Protein AF-A0A920HTF8-F1 (afdb_monomer_lite)

pLDDT: mean 94.7, std 3.74, range [65.81, 98.38]

Radius of gyration: 15.71 Å; chains: 1; bounding box: 40×33×41 Å

Structure (mmCIF, N/CA/C/O backbone):
data_AF-A0A920HTF8-F1
#
_entry.id   AF-A0A920HTF8-F1
#
loop_
_atom_site.group_PDB
_atom_site.id
_atom_site.type_symbol
_atom_site.label_atom_id
_atom_site.label_alt_id
_atom_site.label_comp_id
_atom_site.label_asym_id
_atom_site.label_entity_id
_atom_site.label_seq_id
_atom_site.pdbx_PDB_ins_code
_atom_site.Cartn_x
_atom_site.Cartn_y
_atom_site.Cartn_z
_atom_site.occupancy
_atom_site.B_iso_or_equiv
_atom_site.auth_seq_id
_atom_site.auth_comp_id
_atom_site.auth_asym_id
_atom_site.auth_atom_id
_atom_site.pdbx_PDB_model_num
ATOM 1 N N . MET A 1 1 ? 19.342 9.012 -0.419 1.00 84.19 1 MET A N 1
ATOM 2 C CA . MET A 1 1 ? 18.150 9.144 0.447 1.00 84.19 1 MET A CA 1
ATOM 3 C C . MET A 1 1 ? 17.014 8.313 -0.140 1.00 84.19 1 MET A C 1
ATOM 5 O O . MET A 1 1 ? 16.897 8.268 -1.363 1.00 84.19 1 MET A O 1
ATOM 9 N N . GLY A 1 2 ? 16.247 7.621 0.705 1.00 92.88 2 GLY A N 1
ATOM 10 C CA . GLY A 1 2 ? 15.040 6.885 0.325 1.00 92.88 2 GLY A CA 1
ATOM 11 C C . GLY A 1 2 ? 13.847 7.339 1.166 1.00 92.88 2 GLY A C 1
ATOM 12 O O . GLY A 1 2 ? 14.042 7.712 2.321 1.00 92.88 2 GLY A O 1
ATOM 13 N N . THR A 1 3 ? 12.643 7.325 0.600 1.00 95.06 3 THR A N 1
ATOM 14 C CA . THR A 1 3 ? 11.402 7.737 1.273 1.00 95.06 3 THR A CA 1
ATOM 15 C C . THR A 1 3 ? 10.233 6.827 0.912 1.00 95.06 3 THR A C 1
ATOM 17 O O . THR A 1 3 ? 10.250 6.156 -0.122 1.00 95.06 3 THR A O 1
ATOM 20 N N . TYR A 1 4 ? 9.208 6.838 1.766 1.00 94.81 4 TYR A N 1
ATOM 21 C CA . TYR A 1 4 ? 7.916 6.191 1.555 1.00 94.81 4 TYR A CA 1
ATOM 22 C C . TYR A 1 4 ? 6.810 7.205 1.865 1.00 94.81 4 TYR A C 1
ATOM 24 O O . TYR A 1 4 ? 6.883 7.887 2.888 1.00 94.81 4 TYR A O 1
ATOM 32 N N . ARG A 1 5 ? 5.797 7.330 0.998 1.00 95.44 5 ARG A N 1
ATOM 33 C CA . ARG A 1 5 ? 4.601 8.130 1.310 1.00 95.44 5 ARG A CA 1
ATOM 34 C C . ARG A 1 5 ? 3.647 7.287 2.150 1.00 95.44 5 ARG A C 1
ATOM 36 O O . ARG A 1 5 ? 3.258 6.213 1.706 1.00 95.44 5 ARG A O 1
ATOM 43 N N . LEU A 1 6 ? 3.260 7.791 3.315 1.00 97.06 6 LEU A N 1
ATOM 44 C CA . LEU A 1 6 ? 2.296 7.163 4.215 1.00 97.06 6 LEU A CA 1
ATOM 45 C C . LEU A 1 6 ? 1.157 8.150 4.468 1.00 97.06 6 LEU A C 1
ATOM 47 O O . LEU A 1 6 ? 1.424 9.311 4.776 1.00 97.06 6 LEU A O 1
ATOM 51 N N . LEU A 1 7 ? -0.086 7.705 4.307 1.00 97.69 7 LEU A N 1
ATOM 52 C CA . LEU A 1 7 ? -1.278 8.527 4.508 1.00 97.69 7 LEU A CA 1
ATOM 53 C C . LEU A 1 7 ? -2.256 7.799 5.443 1.00 97.69 7 LEU A C 1
ATOM 55 O O . LEU A 1 7 ? -2.942 6.872 5.011 1.00 97.69 7 LEU A O 1
ATOM 59 N N . PRO A 1 8 ? -2.303 8.170 6.732 1.00 97.94 8 PRO A N 1
ATOM 60 C CA . PRO A 1 8 ? -3.290 7.657 7.679 1.00 97.94 8 PRO A CA 1
ATOM 61 C C . PRO A 1 8 ? -4.727 7.993 7.269 1.00 97.94 8 PRO A C 1
ATOM 63 O O . PRO A 1 8 ? -4.991 9.098 6.801 1.00 97.94 8 PRO A O 1
ATOM 66 N N . GLN A 1 9 ? -5.675 7.091 7.540 1.00 97.31 9 GLN A N 1
ATOM 67 C CA . GLN A 1 9 ? -7.101 7.316 7.260 1.00 97.31 9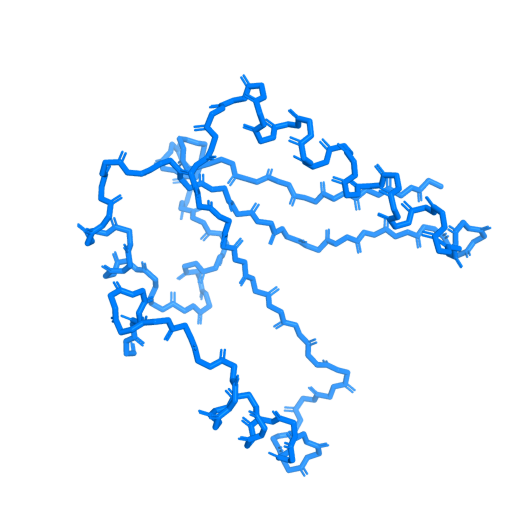 GLN A CA 1
ATOM 68 C C . GLN A 1 9 ? -7.645 8.617 7.859 1.00 97.31 9 GLN A C 1
ATOM 70 O O . GLN A 1 9 ? -8.310 9.378 7.173 1.00 97.31 9 GLN A O 1
ATOM 75 N N . ARG A 1 10 ? -7.305 8.907 9.120 1.00 96.06 10 ARG A N 1
ATOM 76 C CA . ARG A 1 10 ? -7.709 10.146 9.812 1.00 96.06 10 ARG A CA 1
ATOM 77 C C . ARG A 1 10 ? -7.302 11.418 9.054 1.00 96.06 10 ARG A C 1
ATOM 79 O O . ARG A 1 10 ? -8.039 12.402 9.042 1.00 96.06 10 ARG A O 1
ATOM 86 N N . ASP A 1 11 ? -6.136 11.383 8.412 1.00 97.12 11 ASP A N 1
ATOM 87 C CA . ASP A 1 11 ? -5.589 12.514 7.668 1.00 97.12 11 ASP A CA 1
ATOM 88 C C . ASP A 1 11 ? -6.222 12.573 6.272 1.00 97.12 11 ASP A C 1
ATOM 90 O O . ASP A 1 11 ? -6.527 13.657 5.780 1.00 97.12 11 ASP A O 1
ATOM 94 N N . ALA A 1 12 ? -6.481 11.417 5.655 1.00 96.56 12 ALA A N 1
ATOM 95 C CA . ALA A 1 12 ? -7.239 11.302 4.413 1.00 96.56 12 ALA A CA 1
ATOM 96 C C . ALA A 1 12 ? -8.666 11.869 4.559 1.00 96.56 12 ALA A C 1
ATOM 98 O O . ALA A 1 12 ? -9.068 12.725 3.773 1.00 96.56 12 ALA A O 1
ATOM 99 N N . GLU A 1 13 ? -9.401 11.456 5.595 1.00 94.56 13 GLU A N 1
ATOM 100 C CA . GLU A 1 13 ? -10.784 11.877 5.880 1.00 94.56 13 GLU A CA 1
ATOM 101 C C . GLU A 1 13 ? -10.902 13.369 6.204 1.00 94.56 13 GLU A C 1
ATOM 103 O O . GLU A 1 13 ? -11.890 14.004 5.847 1.00 94.56 13 GLU A O 1
ATOM 108 N N . SER A 1 14 ? -9.875 13.947 6.828 1.00 96.06 14 SER A N 1
ATOM 109 C CA . SER A 1 14 ? -9.813 15.390 7.094 1.00 96.06 14 SER A CA 1
ATOM 110 C C . SER A 1 14 ? -9.494 16.224 5.843 1.00 96.06 14 SER A C 1
ATOM 112 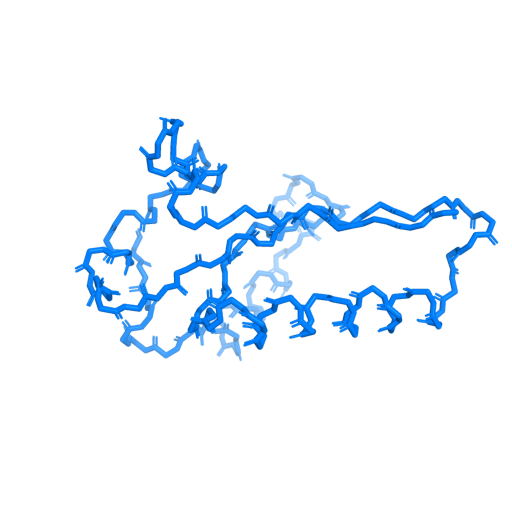O O . SER A 1 14 ? -9.505 17.452 5.906 1.00 96.06 14 SER A O 1
ATOM 114 N N . ASN A 1 15 ? -9.173 15.578 4.716 1.00 94.19 15 ASN A N 1
ATOM 115 C CA . ASN A 1 15 ? -8.793 16.219 3.460 1.00 94.19 15 ASN A CA 1
ATOM 116 C C . ASN A 1 15 ? -9.655 15.708 2.288 1.00 94.19 15 ASN A C 1
ATOM 118 O O . ASN A 1 15 ? -10.869 15.885 2.287 1.00 94.19 15 ASN A O 1
ATOM 122 N N . LYS A 1 16 ? -9.034 15.135 1.247 1.00 92.81 16 LYS A N 1
ATOM 123 C CA . LYS A 1 16 ? -9.698 14.708 0.000 1.00 92.81 16 LYS A CA 1
ATOM 124 C C . LYS A 1 16 ? -9.991 13.204 -0.056 1.00 92.81 16 LYS A C 1
ATOM 126 O O . LYS A 1 16 ? -10.406 12.712 -1.095 1.00 92.81 16 LYS A O 1
ATOM 131 N N . GLY A 1 17 ? -9.770 12.478 1.036 1.00 95.00 17 GLY A N 1
ATOM 132 C CA . GLY A 1 17 ? -9.740 11.019 1.046 1.00 95.00 17 GLY A CA 1
ATOM 133 C C . GLY A 1 17 ? -8.358 10.456 0.713 1.00 95.00 17 GLY A C 1
ATOM 134 O O . GLY A 1 17 ? -7.352 11.171 0.658 1.00 95.00 17 GLY A O 1
ATOM 135 N N . PHE A 1 18 ? -8.300 9.136 0.562 1.00 96.62 18 PHE A N 1
ATOM 136 C CA . PHE A 1 18 ? -7.106 8.432 0.112 1.00 96.62 18 PHE A CA 1
ATOM 137 C C . PHE A 1 18 ? -6.841 8.735 -1.360 1.00 96.62 18 PHE A C 1
ATOM 139 O O . PHE A 1 18 ? -7.777 8.819 -2.146 1.00 96.62 18 PHE A O 1
ATOM 146 N N . TYR A 1 19 ? -5.570 8.790 -1.766 1.00 94.50 19 TYR A N 1
ATOM 147 C CA . TYR A 1 19 ? -5.231 8.934 -3.187 1.00 94.50 19 TYR A CA 1
ATOM 148 C C . TYR A 1 19 ? -5.825 7.792 -4.024 1.00 94.50 19 TYR A C 1
ATOM 150 O O . TYR A 1 19 ? -6.287 8.004 -5.136 1.00 94.50 19 TYR A O 1
ATOM 158 N N . SER A 1 20 ? -5.867 6.577 -3.476 1.00 93.44 20 SER A N 1
ATOM 159 C CA . SER A 1 20 ? -6.429 5.414 -4.165 1.00 93.44 20 SER A CA 1
ATOM 160 C C . SER A 1 20 ? -7.934 5.547 -4.448 1.00 93.44 20 SER A C 1
ATOM 162 O O . SER A 1 20 ? -8.419 4.842 -5.325 1.00 93.44 20 SER A O 1
ATOM 164 N N . GLN A 1 21 ? -8.662 6.443 -3.759 1.00 93.88 21 GLN A N 1
ATOM 165 C CA . GLN A 1 21 ? -10.072 6.746 -4.061 1.00 93.88 21 GLN A CA 1
ATOM 166 C C . GLN A 1 21 ? -10.247 7.564 -5.341 1.00 93.88 21 GLN A C 1
ATOM 168 O O . GLN A 1 21 ? -11.325 7.528 -5.928 1.00 93.88 21 GLN A O 1
ATOM 173 N N . ASP A 1 22 ? -9.210 8.284 -5.775 1.00 92.56 22 ASP A N 1
ATOM 174 C CA . ASP A 1 22 ? -9.249 9.028 -7.036 1.00 92.56 22 ASP A CA 1
ATOM 175 C C . ASP A 1 22 ? -9.138 8.082 -8.247 1.00 92.56 22 ASP A C 1
ATOM 177 O O . ASP A 1 22 ? -9.582 8.421 -9.341 1.00 92.56 22 ASP A O 1
ATOM 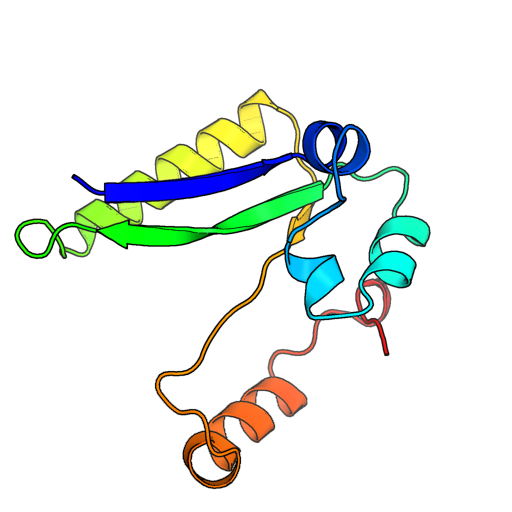181 N N . GLU A 1 23 ? -8.561 6.892 -8.048 1.00 91.38 23 GLU A N 1
ATOM 182 C CA . GLU A 1 23 ? -8.278 5.913 -9.107 1.00 91.38 23 GLU A CA 1
ATOM 183 C C . GLU A 1 23 ? -9.237 4.704 -9.070 1.00 91.38 23 GLU A C 1
ATOM 185 O O . GLU A 1 23 ? -9.516 4.101 -10.106 1.00 91.38 23 GLU A O 1
ATOM 190 N N . TYR A 1 24 ? -9.744 4.331 -7.886 1.00 92.12 24 TYR A N 1
ATOM 191 C CA . TYR A 1 24 ? -10.550 3.125 -7.667 1.00 92.12 24 TYR A CA 1
ATOM 192 C C . TYR A 1 24 ? -11.676 3.359 -6.651 1.00 92.12 24 TYR A C 1
ATOM 194 O O . TYR A 1 24 ? -11.506 4.089 -5.672 1.00 92.12 24 TYR A O 1
ATOM 202 N N . ASP A 1 25 ? -12.803 2.653 -6.801 1.00 93.25 25 ASP A N 1
ATOM 203 C CA . ASP A 1 25 ? -13.861 2.668 -5.784 1.00 93.25 25 ASP A CA 1
ATOM 204 C C . ASP A 1 25 ? -13.505 1.775 -4.583 1.00 93.25 25 ASP A C 1
ATOM 206 O O . ASP A 1 25 ? -13.880 0.607 -4.487 1.00 93.25 25 ASP A O 1
ATOM 210 N N . ILE A 1 26 ? -12.762 2.342 -3.631 1.00 93.44 26 ILE A N 1
ATOM 211 C CA . ILE A 1 26 ? -12.412 1.660 -2.376 1.00 93.44 26 ILE A CA 1
ATOM 212 C C . ILE A 1 26 ? -13.352 2.007 -1.216 1.00 93.44 26 ILE A C 1
ATOM 214 O O . ILE A 1 26 ? -13.144 1.544 -0.094 1.00 93.44 26 ILE A O 1
ATOM 218 N N . LYS A 1 27 ? -14.401 2.806 -1.441 1.00 93.69 27 LYS A N 1
ATOM 219 C CA . LYS A 1 27 ? -15.344 3.168 -0.374 1.00 93.69 27 LYS A CA 1
ATOM 220 C C . LYS A 1 27 ? -16.029 1.933 0.236 1.00 93.69 27 LYS A C 1
ATOM 222 O O . LYS A 1 27 ? -16.072 1.857 1.466 1.00 93.69 27 LYS A O 1
ATOM 227 N N . PRO A 1 28 ? -16.495 0.932 -0.543 1.00 94.94 28 PRO A N 1
ATOM 228 C CA . PRO A 1 28 ? -17.077 -0.283 0.024 1.00 94.94 28 PRO A CA 1
ATOM 229 C C . PRO A 1 28 ? -16.120 -1.044 0.952 1.00 94.94 28 PRO A C 1
ATOM 231 O O . PRO A 1 28 ? -16.568 -1.629 1.937 1.00 94.94 28 PRO A O 1
ATOM 234 N N . LEU A 1 29 ? -14.808 -1.009 0.675 1.00 95.19 29 LEU A N 1
ATOM 235 C CA . LEU A 1 29 ? -13.784 -1.644 1.512 1.00 95.19 29 LEU A CA 1
ATOM 236 C C . LEU A 1 29 ? -13.743 -0.999 2.899 1.00 95.19 29 LEU A C 1
ATOM 238 O O . LEU A 1 29 ? -13.786 -1.694 3.911 1.00 95.19 29 LEU A O 1
ATOM 242 N N . ILE A 1 30 ? -13.677 0.332 2.934 1.00 94.69 30 ILE A N 1
ATOM 243 C CA . ILE A 1 30 ? -13.577 1.112 4.172 1.00 94.69 30 ILE A CA 1
ATOM 244 C C . ILE A 1 30 ? -14.868 0.965 4.986 1.00 94.69 30 ILE A C 1
ATOM 246 O O . ILE A 1 30 ? -14.828 0.682 6.181 1.00 94.69 30 ILE A O 1
ATOM 250 N N . GLU A 1 31 ? -16.026 1.068 4.327 1.00 94.44 31 GLU A N 1
ATOM 251 C CA . GLU A 1 31 ? -17.338 0.960 4.974 1.00 94.44 31 GLU A CA 1
ATOM 252 C C . GLU A 1 31 ? -17.597 -0.423 5.589 1.00 94.44 31 GLU A C 1
ATOM 254 O O . GLU A 1 31 ? -18.266 -0.525 6.618 1.00 94.44 31 GLU A O 1
ATOM 259 N N . LYS A 1 32 ? -17.057 -1.490 4.990 1.00 95.25 32 LYS A N 1
ATOM 260 C CA . LYS A 1 32 ? -17.161 -2.858 5.518 1.00 95.25 32 LYS A CA 1
ATOM 261 C C . LYS A 1 32 ? -16.309 -3.078 6.773 1.00 95.25 32 LYS A C 1
ATOM 263 O O . LYS A 1 32 ? -16.616 -3.961 7.569 1.00 95.25 32 LYS A O 1
ATOM 268 N N . HIS A 1 33 ? -15.263 -2.273 6.961 1.00 96.38 33 HIS A N 1
ATOM 269 C CA . HIS A 1 33 ? -14.241 -2.450 7.997 1.00 96.38 33 HIS A CA 1
ATOM 270 C C . HIS A 1 33 ? -14.035 -1.182 8.844 1.00 96.38 33 HIS A C 1
ATOM 272 O O . HIS A 1 33 ? -12.912 -0.879 9.234 1.00 96.38 33 HIS A O 1
ATOM 278 N N . LYS A 1 34 ? -15.107 -0.446 9.170 1.00 95.31 34 LYS A N 1
ATOM 279 C CA . LYS A 1 34 ? -15.063 0.847 9.900 1.00 95.31 34 LYS A CA 1
ATOM 280 C C . LYS A 1 34 ? -14.322 0.827 11.235 1.00 95.31 34 LYS A C 1
ATOM 282 O O . LYS A 1 34 ? -13.840 1.853 11.696 1.00 95.31 34 LYS A O 1
ATOM 287 N N . GLN A 1 35 ? -14.272 -0.329 11.882 1.00 96.25 35 GLN A N 1
ATOM 288 C CA . GLN A 1 35 ? -13.574 -0.539 13.146 1.00 96.25 35 GLN A CA 1
ATOM 289 C C . GLN A 1 35 ? -12.052 -0.679 12.984 1.00 96.25 35 GLN A C 1
ATOM 291 O O . GLN A 1 35 ? -11.345 -0.751 13.986 1.00 96.25 35 GLN A O 1
ATOM 296 N N . ARG A 1 36 ? -11.549 -0.777 11.748 1.00 97.44 36 ARG A N 1
ATOM 297 C CA . ARG A 1 36 ? -10.129 -0.929 11.422 1.00 97.44 36 ARG A CA 1
ATOM 298 C C . ARG A 1 36 ? -9.516 0.416 11.064 1.00 97.44 36 ARG A C 1
ATOM 300 O O . ARG A 1 36 ? -10.133 1.222 10.377 1.00 97.44 36 ARG A O 1
ATOM 307 N N . LYS A 1 37 ? -8.273 0.635 11.485 1.00 97.62 37 LYS A N 1
ATOM 308 C CA . LYS A 1 37 ? -7.485 1.816 11.131 1.00 97.62 37 LYS A CA 1
ATOM 309 C C . LYS A 1 37 ? -6.679 1.555 9.868 1.00 97.62 37 LYS A C 1
ATOM 311 O O . LYS A 1 37 ? -5.730 0.767 9.889 1.00 97.62 37 LYS A O 1
ATOM 316 N N . PHE A 1 38 ? -7.026 2.248 8.790 1.00 98.19 38 PHE A N 1
ATOM 317 C CA . PHE A 1 38 ? -6.337 2.118 7.511 1.00 98.19 38 PHE A CA 1
ATOM 318 C C . PHE A 1 38 ? -5.118 3.046 7.406 1.00 98.19 38 PHE A C 1
ATOM 320 O O . PHE A 1 38 ? -5.119 4.188 7.879 1.00 98.19 38 PHE A O 1
ATOM 327 N N . LEU A 1 39 ? -4.087 2.550 6.727 1.00 98.38 39 LEU A N 1
ATOM 328 C CA . LEU A 1 39 ? -2.918 3.301 6.293 1.00 98.38 39 LEU A CA 1
ATOM 329 C C . LEU A 1 39 ? -2.728 3.102 4.790 1.00 98.38 39 LEU A C 1
ATOM 331 O O . LEU A 1 39 ? -2.526 1.977 4.335 1.00 98.38 39 LEU A O 1
ATOM 335 N N . GLU A 1 40 ? -2.743 4.185 4.019 1.00 97.75 40 GLU A N 1
ATOM 336 C CA . GLU A 1 40 ? -2.355 4.114 2.615 1.00 97.75 40 GLU A CA 1
ATOM 337 C C . GLU A 1 40 ? -0.831 4.210 2.476 1.00 97.75 40 GLU A C 1
ATOM 339 O O . GLU A 1 40 ? -0.198 5.183 2.898 1.00 97.75 40 GLU A O 1
ATOM 344 N N . LEU A 1 41 ? -0.254 3.195 1.836 1.00 96.38 41 LEU A N 1
ATOM 345 C CA . LEU A 1 41 ? 1.124 3.153 1.378 1.00 96.38 41 LEU A CA 1
ATOM 346 C C . LEU A 1 41 ? 1.172 3.642 -0.069 1.00 96.38 41 LEU A C 1
ATOM 348 O O . LEU A 1 41 ? 0.561 3.074 -0.973 1.00 96.38 41 LEU A O 1
ATOM 352 N N . GLY A 1 42 ? 1.917 4.719 -0.287 1.00 92.50 42 GLY A N 1
ATOM 353 C CA . GLY A 1 42 ? 2.156 5.279 -1.608 1.00 92.50 42 GLY A CA 1
ATOM 354 C C . GLY A 1 42 ? 3.492 4.847 -2.211 1.00 92.50 42 GLY A C 1
ATOM 355 O O . GLY A 1 42 ? 4.141 3.897 -1.788 1.00 92.50 42 GLY A O 1
ATOM 356 N N . ARG A 1 43 ? 3.940 5.603 -3.215 1.00 90.12 43 ARG A N 1
ATOM 357 C CA . ARG A 1 43 ? 5.214 5.359 -3.901 1.00 90.12 43 ARG A CA 1
ATOM 358 C C . ARG A 1 43 ? 6.399 5.464 -2.937 1.00 90.12 43 ARG A C 1
ATOM 360 O O . ARG A 1 43 ? 6.525 6.446 -2.202 1.00 90.12 43 ARG A O 1
ATOM 367 N N . SER A 1 44 ? 7.305 4.493 -3.019 1.00 92.12 44 SER A N 1
ATOM 368 C CA . SER A 1 44 ? 8.652 4.614 -2.468 1.00 92.12 44 SER A CA 1
ATOM 369 C C . SER A 1 44 ? 9.585 5.260 -3.491 1.00 92.12 44 SER A C 1
ATOM 371 O O . SER A 1 44 ? 9.611 4.838 -4.649 1.00 92.12 44 SER A O 1
ATOM 373 N N . CYS A 1 45 ? 10.399 6.223 -3.069 1.00 93.06 45 CYS A N 1
ATOM 374 C CA . CYS A 1 45 ? 11.394 6.869 -3.922 1.00 93.06 45 CYS A CA 1
ATOM 375 C C . CYS A 1 45 ? 12.783 6.665 -3.327 1.00 93.06 45 CYS A C 1
ATOM 377 O O . CYS A 1 45 ? 13.044 7.081 -2.204 1.00 93.06 45 CYS A O 1
ATOM 379 N N . VAL A 1 46 ? 13.694 6.049 -4.083 1.00 94.94 46 VAL A N 1
ATOM 380 C CA . VAL A 1 46 ? 15.088 5.848 -3.662 1.00 94.94 46 VAL A CA 1
ATOM 381 C C . VAL A 1 46 ? 16.022 6.492 -4.675 1.00 94.94 46 VAL A C 1
ATOM 383 O O . VAL A 1 46 ? 16.010 6.148 -5.866 1.00 94.94 46 VAL A O 1
ATOM 386 N N . LEU A 1 47 ? 16.842 7.429 -4.190 1.00 95.44 47 LEU A N 1
ATOM 387 C CA . LEU A 1 47 ? 17.892 8.069 -4.977 1.00 95.44 47 LEU A CA 1
ATOM 388 C C . LEU A 1 47 ? 18.809 6.998 -5.578 1.00 95.44 47 LEU A C 1
ATOM 390 O O . LEU A 1 47 ? 19.201 6.071 -4.875 1.00 95.44 47 LEU A O 1
ATOM 394 N N . SER A 1 48 ? 19.156 7.133 -6.861 1.00 95.44 48 SER A N 1
ATOM 395 C CA . SER A 1 48 ? 19.833 6.089 -7.650 1.00 95.44 48 SER A CA 1
ATOM 396 C C . SER A 1 48 ? 21.054 5.471 -6.952 1.00 95.44 48 SER A C 1
ATOM 398 O O . SER A 1 48 ? 21.147 4.251 -6.835 1.00 95.44 48 SER A O 1
ATOM 400 N N . SER A 1 49 ? 21.924 6.302 -6.367 1.00 96.12 49 SER A N 1
ATOM 401 C CA . SER A 1 49 ? 23.129 5.872 -5.636 1.00 96.12 49 SER A CA 1
ATOM 402 C C . SER A 1 49 ? 22.860 5.037 -4.373 1.00 96.12 49 SER A C 1
ATOM 404 O O . SER A 1 49 ? 23.770 4.403 -3.841 1.00 96.12 49 SER A O 1
ATOM 406 N N . TYR A 1 50 ? 21.611 4.998 -3.904 1.00 94.50 50 TYR A N 1
ATOM 407 C CA . TYR A 1 50 ? 21.157 4.269 -2.720 1.00 94.50 50 TYR A CA 1
ATOM 408 C C . TYR A 1 50 ? 20.211 3.105 -3.061 1.00 94.50 50 TYR A C 1
ATOM 410 O O . TYR A 1 50 ? 19.634 2.514 -2.155 1.00 94.50 50 TYR A O 1
ATOM 418 N N . ARG A 1 51 ? 20.023 2.737 -4.337 1.00 94.00 51 ARG A N 1
ATOM 419 C CA . ARG A 1 51 ? 19.147 1.614 -4.732 1.00 94.00 51 ARG A CA 1
ATOM 420 C C . ARG A 1 51 ? 19.805 0.262 -4.447 1.00 94.00 51 ARG A C 1
ATOM 422 O O . ARG A 1 51 ? 20.280 -0.424 -5.344 1.00 94.00 51 ARG A O 1
ATOM 429 N N . LYS A 1 52 ? 19.847 -0.102 -3.168 1.00 94.06 52 LYS A N 1
ATOM 430 C CA . LYS A 1 52 ? 20.367 -1.375 -2.656 1.00 94.06 52 LYS A CA 1
ATOM 431 C C . LYS A 1 52 ? 19.277 -2.076 -1.850 1.00 94.06 52 LYS A C 1
ATOM 433 O O . LYS A 1 52 ? 18.418 -1.410 -1.273 1.00 94.06 52 LYS A O 1
ATOM 438 N N . LYS A 1 53 ? 19.353 -3.407 -1.752 1.00 93.31 53 LYS A N 1
ATOM 439 C CA . LYS A 1 53 ? 18.415 -4.229 -0.965 1.00 93.31 53 LYS A CA 1
ATOM 440 C C . LYS A 1 53 ? 18.232 -3.693 0.464 1.00 93.31 53 LYS A C 1
ATOM 442 O O . LYS A 1 53 ? 17.103 -3.460 0.883 1.00 93.31 53 LYS A O 1
ATOM 447 N N . SER A 1 54 ? 19.334 -3.359 1.135 1.00 95.50 54 SER A N 1
ATOM 448 C CA . SER A 1 54 ? 19.326 -2.817 2.501 1.00 95.50 54 SER A CA 1
ATOM 449 C C . SER A 1 54 ? 18.547 -1.508 2.659 1.00 95.50 54 SER A C 1
ATOM 451 O O . SER A 1 54 ? 18.003 -1.238 3.723 1.00 95.50 54 SER A O 1
ATOM 453 N N . THR A 1 55 ? 18.458 -0.680 1.613 1.00 95.25 55 THR A N 1
ATOM 454 C CA . THR A 1 55 ? 17.684 0.569 1.673 1.00 95.25 55 THR A CA 1
ATOM 455 C C . THR A 1 55 ? 16.184 0.300 1.673 1.00 95.25 55 THR A C 1
ATOM 457 O O . THR A 1 55 ? 15.456 0.949 2.416 1.00 95.25 55 THR A O 1
ATOM 460 N N . ILE A 1 56 ? 15.720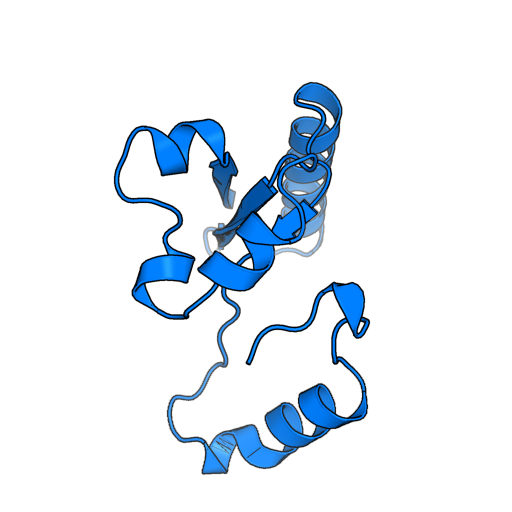 -0.675 0.889 1.00 93.31 56 ILE A N 1
ATOM 461 C CA . ILE A 1 56 ? 14.311 -1.087 0.899 1.00 93.31 56 ILE A CA 1
ATOM 462 C C . ILE A 1 56 ? 13.959 -1.765 2.225 1.00 93.31 56 ILE A C 1
ATOM 464 O O . ILE A 1 56 ? 12.916 -1.461 2.796 1.00 93.31 56 ILE A O 1
ATOM 468 N N . GLU A 1 57 ? 14.839 -2.619 2.750 1.00 95.31 57 GLU A N 1
ATOM 469 C CA . GLU A 1 57 ? 14.652 -3.249 4.064 1.00 95.31 57 GLU A CA 1
ATOM 470 C C . GLU A 1 57 ? 14.524 -2.203 5.178 1.00 95.31 57 GLU A C 1
ATOM 472 O O . GLU A 1 57 ? 13.594 -2.273 5.978 1.00 95.31 57 GLU A O 1
ATOM 477 N N . LEU A 1 58 ? 15.392 -1.185 5.187 1.00 95.94 58 LEU A N 1
ATOM 478 C CA . LEU A 1 58 ? 15.329 -0.101 6.169 1.00 95.94 58 LEU A CA 1
ATOM 479 C C . LEU A 1 58 ? 14.046 0.734 6.038 1.00 95.94 58 LEU A C 1
ATOM 481 O O . LEU A 1 58 ? 13.451 1.113 7.046 1.00 95.94 58 LEU A O 1
ATOM 485 N N . LEU A 1 59 ? 13.590 1.003 4.809 1.00 96.25 59 LEU A N 1
ATOM 486 C CA . LEU A 1 59 ? 12.312 1.683 4.587 1.00 96.25 59 LEU A CA 1
ATOM 487 C C . LEU A 1 59 ? 11.148 0.868 5.156 1.00 96.25 59 LEU A C 1
ATOM 489 O O . LEU A 1 59 ? 10.322 1.423 5.876 1.00 96.25 59 LEU A O 1
ATOM 493 N N . TRP A 1 60 ? 11.114 -0.441 4.904 1.00 96.19 60 TRP A N 1
ATOM 494 C CA . TRP A 1 60 ? 10.082 -1.323 5.451 1.00 96.19 60 TRP A CA 1
ATOM 495 C C . TRP A 1 60 ? 10.129 -1.427 6.975 1.00 96.19 60 TRP A C 1
ATOM 497 O O . TRP A 1 60 ? 9.075 -1.433 7.602 1.00 96.19 60 TRP A O 1
ATOM 507 N N . GLN A 1 61 ? 11.315 -1.431 7.588 1.00 97.38 61 GLN A N 1
ATOM 508 C CA . GLN A 1 61 ? 11.446 -1.344 9.048 1.00 97.38 61 GLN A CA 1
ATOM 509 C C . GLN A 1 61 ? 10.845 -0.042 9.593 1.00 97.38 61 GLN A C 1
ATOM 511 O O . GLN A 1 61 ? 10.150 -0.064 10.607 1.00 97.38 61 GLN A O 1
ATOM 516 N N . GLY A 1 62 ? 11.070 1.083 8.908 1.00 97.00 62 GLY A N 1
ATOM 517 C CA . GLY A 1 62 ? 10.466 2.369 9.261 1.00 97.00 62 GLY A CA 1
ATOM 518 C C . GLY A 1 62 ? 8.941 2.356 9.152 1.00 97.00 62 GLY A C 1
ATOM 519 O O . GLY A 1 62 ? 8.256 2.790 10.075 1.00 97.00 62 GLY A O 1
ATOM 520 N N . VAL A 1 63 ? 8.405 1.803 8.060 1.00 97.31 63 VAL A N 1
ATOM 521 C CA . VAL A 1 63 ? 6.956 1.630 7.865 1.00 97.31 63 VAL A CA 1
ATOM 522 C C . VAL A 1 63 ? 6.370 0.739 8.958 1.00 97.31 63 VAL A C 1
ATOM 524 O O . VAL A 1 63 ? 5.378 1.106 9.580 1.00 97.31 63 VAL A O 1
ATOM 527 N N . TRP A 1 64 ? 7.011 -0.393 9.251 1.00 97.81 64 TRP A N 1
ATOM 528 C CA . TRP A 1 64 ? 6.571 -1.311 10.297 1.00 97.81 64 TRP A CA 1
ATOM 529 C C . TRP A 1 64 ? 6.552 -0.652 11.676 1.00 97.81 64 TRP A C 1
ATOM 531 O O . TRP A 1 64 ? 5.559 -0.740 12.395 1.00 97.81 64 TRP A O 1
ATOM 541 N N . LYS A 1 65 ? 7.614 0.083 12.022 1.00 98.31 65 LYS A N 1
ATOM 542 C CA . LYS A 1 65 ? 7.667 0.868 13.257 1.00 98.31 65 LYS A CA 1
ATOM 543 C C . LYS A 1 65 ? 6.512 1.872 13.331 1.00 98.31 65 LYS A C 1
ATOM 545 O O . LYS A 1 65 ? 5.827 1.928 14.347 1.00 98.31 65 LYS A O 1
ATOM 550 N N . TYR A 1 66 ? 6.251 2.603 12.246 1.00 98.06 66 TYR A N 1
ATOM 551 C CA . TYR A 1 66 ? 5.153 3.568 12.179 1.00 98.06 66 TYR A CA 1
ATOM 552 C C . TYR A 1 66 ? 3.775 2.911 12.363 1.00 98.06 66 TYR A C 1
ATOM 554 O O . TYR A 1 66 ? 2.915 3.473 13.044 1.00 98.06 66 TYR A O 1
ATOM 562 N N . ILE A 1 67 ? 3.581 1.709 11.806 1.00 98.19 67 ILE A N 1
ATOM 563 C CA . ILE A 1 67 ? 2.364 0.901 11.981 1.00 98.19 67 ILE A CA 1
ATOM 564 C C . ILE A 1 67 ? 2.144 0.549 13.444 1.00 98.19 67 ILE A C 1
ATOM 566 O O . ILE A 1 67 ? 1.060 0.814 13.968 1.00 98.19 67 ILE A O 1
ATOM 570 N N . LEU A 1 68 ? 3.169 0.014 14.108 1.00 98.12 68 LEU A N 1
ATOM 571 C CA . LEU A 1 68 ? 3.084 -0.369 15.514 1.00 98.12 68 LEU A CA 1
ATOM 572 C C . LEU A 1 68 ? 2.816 0.838 16.423 1.00 98.12 68 LEU A C 1
ATOM 574 O O . LEU A 1 68 ? 1.937 0.775 17.276 1.00 98.12 68 LEU A O 1
ATOM 578 N N . GLU A 1 69 ? 3.516 1.955 16.216 1.00 98.31 69 GLU A N 1
ATOM 579 C CA . GLU A 1 69 ? 3.369 3.161 17.047 1.00 98.31 69 GLU A CA 1
ATOM 580 C C . GLU A 1 69 ? 1.982 3.813 16.923 1.00 98.31 69 GLU A C 1
ATOM 582 O O . GLU A 1 69 ? 1.494 4.430 17.869 1.00 98.31 69 GLU A O 1
ATOM 587 N N . ASN A 1 70 ? 1.323 3.672 15.769 1.00 97.81 70 ASN A N 1
ATOM 588 C CA . ASN A 1 70 ? 0.021 4.290 15.500 1.00 97.81 70 ASN A CA 1
ATOM 589 C C . ASN A 1 70 ? -1.158 3.309 15.570 1.00 97.81 70 ASN A C 1
ATOM 591 O O . ASN A 1 70 ? -2.311 3.745 15.483 1.00 97.81 70 ASN A O 1
ATOM 595 N N . ASN A 1 71 ? -0.886 2.018 15.774 1.00 97.44 71 ASN A N 1
ATOM 596 C CA . ASN A 1 71 ? -1.870 0.937 15.799 1.00 97.44 71 ASN A CA 1
ATOM 597 C C . ASN A 1 71 ? -2.713 0.878 14.513 1.00 97.44 71 ASN A C 1
ATOM 599 O O . ASN A 1 71 ? -3.941 0.909 14.583 1.00 97.44 71 ASN A O 1
ATOM 603 N N . PHE A 1 72 ? -2.071 0.859 13.342 1.00 98.38 72 PHE A N 1
ATOM 604 C CA . PHE A 1 72 ? -2.780 0.611 12.080 1.00 98.38 72 PHE A CA 1
ATOM 605 C C . PHE A 1 72 ? -3.090 -0.882 11.918 1.00 98.38 72 PHE A C 1
ATOM 607 O O . PHE A 1 72 ? -2.237 -1.727 12.179 1.00 98.38 72 PHE A O 1
ATOM 614 N N . ASP A 1 73 ? -4.304 -1.194 11.466 1.00 97.38 73 ASP A N 1
ATOM 615 C CA . ASP A 1 73 ? -4.782 -2.565 11.266 1.00 97.38 73 ASP A CA 1
ATOM 616 C C . ASP A 1 73 ? -4.572 -3.051 9.829 1.00 97.38 73 ASP A C 1
ATOM 618 O O . ASP A 1 73 ? -4.357 -4.238 9.592 1.00 97.38 73 ASP A O 1
ATOM 622 N N . VAL A 1 74 ? -4.708 -2.139 8.860 1.00 96.94 74 VAL A N 1
ATOM 623 C CA . VAL A 1 74 ? -4.800 -2.478 7.436 1.00 96.94 74 VAL A CA 1
ATOM 624 C C . VAL A 1 74 ? -3.943 -1.526 6.619 1.00 96.94 74 VAL A C 1
ATOM 626 O O . VAL A 1 74 ? -4.055 -0.307 6.742 1.00 96.94 74 VAL A O 1
ATOM 629 N N . MET A 1 75 ? -3.112 -2.092 5.748 1.00 96.38 75 MET A N 1
ATOM 630 C CA . MET A 1 75 ? -2.400 -1.349 4.714 1.00 96.38 75 MET A CA 1
ATOM 631 C C . MET A 1 75 ? -3.134 -1.479 3.384 1.00 96.38 75 MET A C 1
ATOM 633 O O . MET A 1 75 ? -3.463 -2.588 2.965 1.00 96.38 75 MET A O 1
ATOM 637 N N . ILE A 1 76 ? -3.340 -0.355 2.707 1.00 95.81 76 ILE A N 1
ATOM 638 C CA . ILE A 1 76 ? -3.866 -0.295 1.338 1.00 95.81 76 ILE A CA 1
ATOM 639 C C . ILE A 1 76 ? -2.936 0.541 0.462 1.00 95.81 76 ILE A C 1
ATOM 641 O O . ILE A 1 76 ? -2.083 1.266 0.969 1.00 95.81 76 ILE A O 1
ATOM 645 N N . GLY A 1 77 ? -3.088 0.463 -0.854 1.00 93.94 77 GLY A N 1
ATOM 646 C CA . GLY A 1 77 ? -2.334 1.301 -1.776 1.00 93.94 77 GLY A CA 1
ATOM 647 C C . GLY A 1 77 ? -2.493 0.860 -3.221 1.00 93.94 77 GLY A C 1
ATOM 648 O O . GLY A 1 77 ? -3.036 -0.205 -3.509 1.00 93.94 77 GLY A O 1
ATOM 649 N N . CYS A 1 78 ? -1.985 1.688 -4.127 1.00 90.94 78 CYS A N 1
ATOM 650 C CA . CYS A 1 78 ? -1.958 1.402 -5.554 1.00 90.94 78 CYS A CA 1
ATOM 651 C C . CYS A 1 78 ? -0.578 0.867 -5.959 1.00 90.94 78 CYS A C 1
ATOM 653 O O . CYS A 1 78 ? 0.451 1.486 -5.666 1.00 90.94 78 CYS A O 1
ATOM 655 N N . ALA A 1 79 ? -0.565 -0.272 -6.652 1.00 89.25 79 ALA A N 1
ATOM 656 C CA . ALA A 1 79 ? 0.619 -0.823 -7.300 1.00 89.25 79 ALA A CA 1
ATOM 657 C C . ALA A 1 79 ? 0.600 -0.500 -8.799 1.00 89.25 79 ALA A C 1
ATOM 659 O O . ALA A 1 79 ? -0.460 -0.320 -9.395 1.00 89.25 79 ALA A O 1
ATOM 660 N N . SER A 1 80 ? 1.776 -0.442 -9.421 1.00 88.69 80 SER A N 1
ATOM 661 C CA . SER A 1 80 ? 1.907 -0.164 -10.850 1.00 88.69 80 SER A CA 1
ATOM 662 C C . SER A 1 80 ? 2.790 -1.187 -11.554 1.00 88.69 80 SER A C 1
ATOM 664 O O . SER A 1 80 ? 3.721 -1.747 -10.973 1.00 88.69 80 SER A O 1
ATOM 666 N N . PHE A 1 81 ? 2.510 -1.395 -12.838 1.00 92.62 81 PHE A N 1
ATOM 667 C CA . PHE A 1 81 ? 3.362 -2.152 -13.745 1.00 92.62 81 PHE A CA 1
ATOM 668 C C . PHE A 1 81 ? 4.277 -1.223 -14.543 1.00 92.62 81 PHE A C 1
ATOM 670 O O . PHE A 1 81 ? 3.979 -0.047 -14.753 1.00 92.62 81 PHE A O 1
ATOM 677 N N . GLN A 1 82 ? 5.384 -1.769 -15.047 1.00 90.19 82 GLN A N 1
ATOM 678 C CA . GLN A 1 82 ? 6.279 -1.077 -15.983 1.00 90.19 82 GLN A CA 1
ATOM 679 C C . GLN A 1 82 ? 5.755 -1.121 -17.432 1.00 90.19 82 GLN A C 1
ATOM 681 O O . GLN A 1 82 ? 6.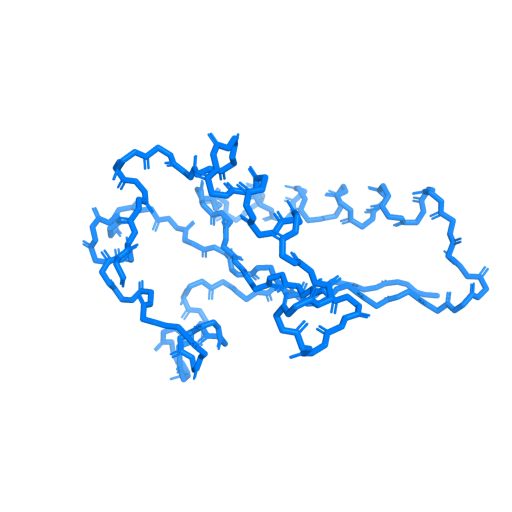525 -1.282 -18.372 1.00 90.19 82 GLN A O 1
ATOM 686 N N . ALA A 1 83 ? 4.440 -1.017 -17.613 1.00 93.88 83 ALA A N 1
ATOM 687 C CA . ALA A 1 83 ? 3.772 -0.982 -18.907 1.00 93.88 83 ALA A CA 1
ATOM 688 C C . ALA A 1 83 ? 2.364 -0.398 -18.741 1.00 93.88 83 ALA A C 1
ATOM 690 O O . ALA A 1 83 ? 1.776 -0.467 -17.663 1.00 93.88 83 ALA A O 1
ATOM 691 N N . THR A 1 84 ? 1.836 0.186 -19.815 1.00 92.62 84 THR A N 1
ATOM 692 C CA . THR A 1 84 ? 0.515 0.840 -19.832 1.00 92.62 84 THR A CA 1
ATOM 693 C C . THR A 1 84 ? -0.507 0.118 -20.703 1.00 92.62 84 THR A C 1
ATOM 695 O O . THR A 1 84 ? -1.696 0.400 -20.607 1.00 92.62 84 THR A O 1
ATOM 698 N N . LYS A 1 85 ? -0.056 -0.808 -21.557 1.00 95.31 85 LYS A N 1
ATOM 699 C CA . LYS A 1 85 ? -0.916 -1.614 -22.424 1.00 95.31 85 LYS A CA 1
ATOM 700 C C . LYS A 1 85 ? -1.220 -2.954 -21.748 1.00 95.31 85 LYS A C 1
ATOM 702 O O . LYS A 1 85 ? -0.258 -3.666 -21.445 1.00 95.31 85 LYS A O 1
ATOM 707 N N . PRO A 1 86 ? -2.495 -3.318 -21.522 1.00 92.19 86 PRO A N 1
ATOM 708 C CA . PRO A 1 86 ? -2.856 -4.576 -20.869 1.00 92.19 86 PRO A CA 1
ATOM 709 C C . PRO A 1 86 ? -2.246 -5.807 -21.543 1.00 92.19 86 PRO A C 1
ATOM 711 O O . PRO A 1 86 ? -1.793 -6.714 -20.854 1.00 92.19 86 PRO A O 1
ATOM 714 N N . GLU A 1 87 ? -2.122 -5.806 -22.872 1.00 96.31 87 GLU A N 1
ATOM 715 C CA . GLU A 1 87 ? -1.571 -6.928 -23.641 1.00 96.31 87 GLU A CA 1
ATOM 716 C C . GLU A 1 87 ? -0.095 -7.203 -23.305 1.00 96.31 87 GLU A C 1
ATOM 718 O O . GLU A 1 87 ? 0.388 -8.317 -23.480 1.00 96.31 87 GLU A O 1
ATOM 723 N N . GLN A 1 88 ? 0.634 -6.203 -22.796 1.00 96.94 88 GLN A N 1
ATOM 724 C CA . GLN A 1 88 ? 2.032 -6.351 -22.371 1.00 96.94 88 GLN A CA 1
ATOM 725 C C . GLN A 1 88 ? 2.166 -6.954 -20.967 1.00 96.94 88 GLN A C 1
ATOM 727 O O . GLN A 1 88 ? 3.257 -7.379 -20.588 1.00 96.94 88 GLN A O 1
ATOM 732 N N . ILE A 1 89 ? 1.081 -6.970 -20.188 1.00 96.38 89 ILE A N 1
ATOM 733 C CA . ILE A 1 89 ? 1.051 -7.432 -18.792 1.00 96.38 89 ILE A CA 1
ATOM 734 C C . ILE A 1 89 ? -0.017 -8.500 -18.542 1.00 96.38 89 ILE A C 1
ATOM 736 O O . ILE A 1 89 ? -0.277 -8.839 -17.390 1.00 96.38 89 ILE A O 1
ATOM 740 N N . ASP A 1 90 ? -0.592 -9.069 -19.602 1.00 96.81 90 ASP A N 1
ATOM 741 C CA . ASP A 1 90 ? -1.705 -10.020 -19.537 1.00 96.81 90 ASP A CA 1
ATOM 742 C C . ASP A 1 90 ? -1.401 -11.219 -18.627 1.00 96.81 90 ASP A C 1
ATOM 744 O O . ASP A 1 90 ? -2.162 -11.539 -17.714 1.00 96.81 90 ASP A O 1
ATOM 748 N N . MET A 1 91 ? -0.215 -11.816 -18.779 1.00 96.31 91 MET A N 1
ATOM 749 C CA . MET A 1 91 ? 0.211 -12.936 -17.936 1.00 96.31 91 MET A CA 1
ATOM 750 C C . MET A 1 91 ? 0.299 -12.553 -16.451 1.00 96.31 91 MET A C 1
ATOM 752 O O . MET A 1 91 ? -0.084 -13.343 -15.590 1.00 96.31 91 MET A O 1
ATOM 756 N N . ALA A 1 92 ? 0.781 -11.349 -16.135 1.00 95.81 92 ALA A N 1
ATOM 757 C CA . ALA A 1 92 ? 0.892 -10.890 -14.754 1.00 95.81 92 ALA A CA 1
ATOM 758 C C . ALA A 1 92 ? -0.486 -10.588 -14.148 1.00 95.81 92 ALA A C 1
ATOM 760 O O . ALA A 1 92 ? -0.746 -10.972 -13.009 1.00 95.81 92 ALA A O 1
ATOM 761 N N . LEU A 1 93 ? -1.386 -9.961 -14.912 1.00 94.50 93 LEU A N 1
ATOM 762 C CA . LEU A 1 93 ? -2.769 -9.721 -14.492 1.00 94.50 93 LEU A CA 1
ATOM 763 C C . LEU A 1 93 ? -3.516 -11.041 -14.267 1.00 94.50 93 LEU A C 1
ATOM 765 O O . LEU A 1 93 ? -4.130 -11.229 -13.217 1.00 94.50 93 LEU A O 1
ATOM 769 N N . SER A 1 94 ? -3.385 -11.984 -15.201 1.00 96.62 94 SER A N 1
ATOM 770 C CA . SER A 1 94 ? -3.932 -13.335 -15.078 1.00 96.62 94 SER A CA 1
ATOM 771 C C . SER A 1 94 ? -3.381 -14.051 -13.846 1.00 96.62 94 SER A C 1
ATOM 773 O O . SER A 1 94 ? -4.148 -14.641 -13.087 1.00 96.62 94 SER A O 1
ATOM 775 N N . PHE A 1 95 ? -2.075 -13.971 -13.584 1.00 97.31 95 PHE A N 1
ATOM 776 C CA . PHE A 1 95 ? -1.479 -14.553 -12.382 1.00 97.31 95 PHE A CA 1
ATOM 777 C C . PHE A 1 95 ? -2.074 -13.951 -11.101 1.00 97.31 95 PHE A C 1
ATOM 779 O O . PHE A 1 95 ? -2.490 -14.693 -10.212 1.00 97.31 95 PHE A O 1
ATOM 786 N N . LEU A 1 96 ? -2.169 -12.620 -11.010 1.00 95.56 96 LEU A N 1
ATOM 787 C CA . LEU A 1 96 ? -2.736 -11.955 -9.834 1.00 95.56 96 LEU A CA 1
ATOM 788 C C . LEU A 1 96 ? -4.207 -12.329 -9.614 1.00 95.56 96 LEU A C 1
ATOM 790 O O . LEU A 1 96 ? -4.602 -12.600 -8.481 1.00 95.56 96 LEU A O 1
ATOM 794 N N . HIS A 1 97 ? -4.994 -12.413 -10.689 1.00 94.00 97 HIS A N 1
ATOM 795 C CA . HIS A 1 97 ? -6.396 -12.822 -10.627 1.00 94.00 97 HIS A CA 1
ATOM 796 C C . HIS A 1 97 ? -6.576 -14.250 -10.088 1.00 94.00 97 HIS A C 1
ATOM 798 O O . HIS A 1 97 ? -7.508 -14.508 -9.334 1.00 94.00 97 HIS A O 1
ATOM 804 N N . HIS A 1 98 ? -5.700 -15.191 -10.445 1.00 96.31 98 HIS A N 1
ATOM 805 C CA . HIS A 1 98 ? -5.855 -16.585 -10.016 1.00 96.31 98 HIS A CA 1
ATOM 806 C C . HIS A 1 98 ? -5.205 -16.880 -8.659 1.00 96.31 98 HIS A C 1
ATOM 808 O O . HIS A 1 98 ? -5.704 -17.729 -7.923 1.00 96.31 98 HIS A O 1
ATOM 814 N N . TYR A 1 99 ? -4.107 -16.196 -8.319 1.00 96.81 99 TYR A N 1
ATOM 815 C CA . TYR A 1 99 ? -3.250 -16.587 -7.193 1.00 96.81 99 TYR A CA 1
ATOM 816 C C . TYR A 1 99 ? -3.063 -15.515 -6.116 1.00 96.81 99 TYR A C 1
ATOM 818 O O . TYR A 1 99 ? -2.530 -15.832 -5.055 1.00 96.81 99 TYR A O 1
ATOM 826 N N . ALA A 1 100 ? -3.472 -14.265 -6.354 1.00 95.75 100 ALA A N 1
ATOM 827 C CA . ALA A 1 100 ? -3.192 -13.147 -5.448 1.00 95.75 100 ALA A CA 1
ATOM 828 C C . ALA A 1 100 ? -4.431 -12.322 -5.067 1.00 95.75 100 ALA A C 1
ATOM 830 O O . ALA A 1 100 ? -4.298 -11.201 -4.573 1.00 95.75 100 ALA A O 1
ATOM 831 N N . LEU A 1 101 ? -5.639 -12.854 -5.277 1.00 94.31 101 LEU A N 1
ATOM 832 C CA . LEU A 1 101 ? -6.847 -12.199 -4.783 1.00 94.31 101 LEU A CA 1
ATOM 833 C C . LEU A 1 101 ? -6.831 -12.138 -3.257 1.00 94.31 101 LEU A C 1
ATOM 835 O O . LEU A 1 101 ? -6.539 -13.125 -2.581 1.00 94.31 101 LEU A O 1
ATOM 839 N N . ALA A 1 102 ? -7.237 -10.989 -2.720 1.00 93.12 102 ALA A N 1
ATOM 840 C CA . ALA A 1 102 ? -7.519 -10.860 -1.299 1.00 93.12 102 ALA A CA 1
ATOM 841 C C . ALA A 1 102 ? -8.602 -11.878 -0.870 1.00 93.12 102 ALA A C 1
ATOM 843 O O . ALA A 1 102 ? -9.398 -12.317 -1.711 1.00 93.12 102 ALA A O 1
ATOM 844 N N . PRO A 1 103 ? -8.677 -12.259 0.415 1.00 94.06 103 PRO A N 1
ATOM 845 C CA . PRO A 1 103 ? -9.797 -13.049 0.926 1.00 94.06 103 PRO A CA 1
ATOM 846 C C . PRO A 1 103 ? -11.145 -12.367 0.633 1.00 94.06 103 PRO A C 1
ATOM 848 O O . PRO A 1 103 ? -11.202 -11.143 0.506 1.00 94.06 103 PRO A O 1
ATOM 851 N N . GLU A 1 104 ? -12.230 -13.134 0.490 1.00 92.94 104 GLU A N 1
ATOM 852 C CA . GLU A 1 104 ? -13.537 -12.605 0.054 1.00 92.94 104 GLU A CA 1
ATOM 853 C C . GLU A 1 104 ? -14.051 -11.455 0.925 1.00 92.94 104 GLU A C 1
ATOM 855 O O . GLU A 1 104 ? -14.667 -10.508 0.430 1.00 92.94 104 GLU A O 1
ATOM 860 N N . GLU A 1 105 ? -13.756 -11.480 2.222 1.00 92.81 105 GLU A N 1
ATOM 861 C CA . GLU A 1 105 ? -14.139 -10.426 3.145 1.00 92.81 105 GLU A CA 1
ATOM 862 C C . GLU A 1 105 ? -13.440 -9.081 2.865 1.00 92.81 105 GLU A C 1
ATOM 864 O O . GLU A 1 105 ? -13.972 -8.036 3.243 1.00 92.81 105 GLU A O 1
ATOM 869 N N . TRP A 1 106 ? -12.326 -9.084 2.132 1.00 94.12 106 TRP A N 1
ATOM 870 C CA . TRP A 1 106 ? -11.547 -7.904 1.739 1.00 94.12 106 TRP A CA 1
ATOM 871 C C . TRP A 1 106 ? -11.722 -7.503 0.270 1.00 94.12 106 TRP A C 1
ATOM 873 O O . TRP A 1 106 ? -11.190 -6.4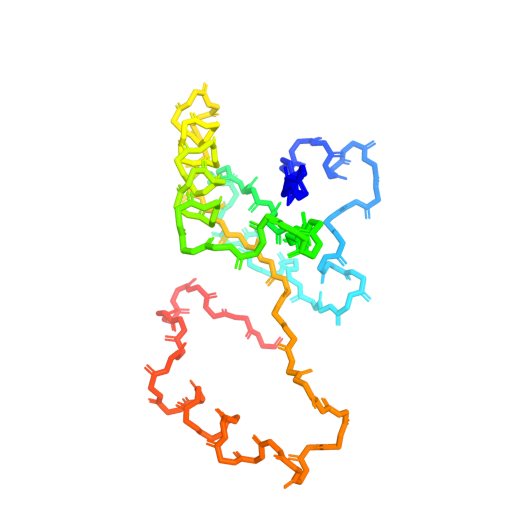76 -0.146 1.00 94.12 106 TRP A O 1
ATOM 883 N N . ARG A 1 107 ? -12.453 -8.281 -0.535 1.00 91.44 107 ARG A N 1
ATOM 884 C CA . ARG A 1 107 ? -12.681 -7.953 -1.950 1.00 91.44 107 ARG A CA 1
ATOM 885 C C . ARG A 1 107 ? -13.697 -6.821 -2.106 1.00 91.44 107 ARG A C 1
ATOM 887 O O . ARG A 1 107 ? -14.719 -6.788 -1.419 1.00 91.44 107 ARG A O 1
ATOM 894 N N . VAL A 1 108 ? -13.433 -5.951 -3.075 1.00 86.31 108 VAL A N 1
ATOM 895 C CA . VAL A 1 108 ? -14.367 -4.958 -3.626 1.00 86.31 108 VAL A CA 1
ATOM 896 C C . VAL A 1 108 ? -14.511 -5.186 -5.130 1.00 86.31 108 VAL A C 1
ATOM 898 O O . VAL A 1 108 ? -13.652 -5.839 -5.724 1.00 86.31 108 VAL A O 1
ATOM 901 N N . LYS A 1 109 ? -15.638 -4.756 -5.705 1.00 65.81 109 LYS A N 1
ATOM 902 C CA . LYS A 1 109 ? -15.958 -4.936 -7.128 1.00 65.81 109 LYS A CA 1
ATOM 903 C C . LYS A 1 109 ? -15.517 -3.736 -7.943 1.00 65.81 109 LYS A C 1
ATOM 905 O O . LYS A 1 109 ? -15.677 -2.618 -7.413 1.00 65.81 109 LYS A O 1
#

Sequence (109 aa):
MGTYRLLPQRDAESNKGFYSQDEYDIKPLIEKHKQRKFLELGRSCVLSSYRKKSTIELLWQGVWKYILENNFDVMIGCASFQATKPEQIDMALSFLHHYALAPEEWRVK

Foldseek 3Di:
DKDKDKDKQVNQVVDVHDPVVVVDPCVVLCVLPVVFIEMETEDMDDDPVGPDPVVVVVNVVVVVVVCVVVVGDYYDYDDDDPDDDCVVCVVVVVCCVVPPDDPPSNDDD

Secondary structure (DSSP, 8-state):
-EEEEEEEHHHHHTTT--THHHHS--HHHHHHTTTS-EEEEEEEEE-GGG-SHHHHHHHHHHHHHHHHHHT--EEE-----S-SSGGGTHHHHHHHHHH-PPPGGG---